Protein AF-A0A9E4VI69-F1 (afdb_monomer)

Foldseek 3Di:
DDPQPKDKWKWAFFALVLVQVVLVPDPFWPDKFWWWFQFDDDQDDPVRVVVLPGLIATIIMIIGRCVTDPLLNVLVVSPVRFPQQDAQDTDPRHHSNRHTETADADPVSLVSNVVSQVVCVVVPVDVHRGPYYYHHTPDTHGD

Sequence (143 aa):
MDAHGTGSATLAGGCFWCLEAVFEQVKGIEKVVSGYSGGDVIQPTYRQVCSETTGHAEAVQITFDSEIISYDQILDIFFAIHDPTTLNRQGYDVGASYRSAIFFHSPEQKLAAENAIAALDEAKTWSSAIVTEVTSLSGFYPA

Radius of gyration: 14.54 Å; Cα contacts (8 Å, |Δi|>4): 297; chains: 1; bounding box: 45×30×39 Å

Nearest PDB structures (foldseek):
  2j89-assembly1_A  TM=9.502E-01  e=3.404E-17  Populus trichocarpa
  1ff3-assembly3_C  TM=9.468E-01  e=1.814E-16  Escherichia coli
  7ot4-assembly1_A  TM=9.363E-01  e=1.814E-16  Escherichia coli
  1ff3-assembly2_B  TM=9.431E-01  e=1.690E-15  Escherichia coli
  4d7l-assembly2_B  TM=8.873E-01  e=7.809E-13  Corynebacterium diphtheriae NCTC 13129

Structure (mmCIF, N/CA/C/O backbone):
data_AF-A0A9E4VI69-F1
#
_entry.id   AF-A0A9E4VI69-F1
#
loop_
_atom_site.group_PDB
_atom_site.id
_atom_site.type_symbol
_atom_site.label_atom_id
_atom_site.label_alt_id
_atom_site.label_comp_id
_atom_site.label_asym_id
_atom_site.label_entity_id
_atom_site.label_seq_id
_atom_site.pdbx_PDB_ins_code
_atom_site.Cartn_x
_atom_site.Cartn_y
_atom_site.Cartn_z
_atom_site.occupancy
_atom_site.B_iso_or_equiv
_atom_site.auth_seq_id
_atom_site.auth_comp_id
_atom_site.auth_asym_id
_atom_site.auth_atom_id
_atom_site.pdbx_PDB_model_num
ATOM 1 N N . MET A 1 1 ? -30.808 10.566 -4.657 1.00 43.28 1 MET A N 1
ATOM 2 C CA . MET A 1 1 ? -29.576 9.975 -5.210 1.00 43.28 1 MET A CA 1
ATOM 3 C C . MET A 1 1 ? -28.571 10.195 -4.119 1.00 43.28 1 MET A C 1
ATOM 5 O O . MET A 1 1 ? -28.033 11.290 -4.019 1.00 43.28 1 MET A O 1
ATOM 9 N N . ASP A 1 2 ? -28.519 9.247 -3.197 1.00 43.66 2 ASP A N 1
ATOM 10 C CA . ASP A 1 2 ? -27.679 9.360 -2.017 1.00 43.66 2 ASP A CA 1
ATOM 11 C C . ASP A 1 2 ? -26.237 9.280 -2.512 1.00 43.66 2 ASP A C 1
ATOM 13 O O . ASP A 1 2 ? -25.861 8.356 -3.235 1.00 43.66 2 ASP A O 1
ATOM 17 N N . ALA A 1 3 ? -25.482 10.349 -2.280 1.00 49.22 3 ALA A N 1
ATOM 18 C CA . ALA A 1 3 ? -24.073 10.388 -2.611 1.00 49.22 3 ALA A CA 1
ATOM 19 C C . ALA A 1 3 ? -23.367 9.516 -1.574 1.00 49.22 3 ALA A C 1
ATOM 21 O O . ALA A 1 3 ? -23.014 10.013 -0.509 1.00 49.22 3 ALA A O 1
ATOM 22 N N . HIS A 1 4 ? -23.227 8.222 -1.863 1.00 60.56 4 HIS A N 1
ATOM 23 C CA . HIS A 1 4 ? -22.339 7.353 -1.099 1.00 60.56 4 HIS A CA 1
ATOM 24 C C . HIS A 1 4 ? -20.967 8.029 -1.023 1.00 60.56 4 HIS A C 1
ATOM 26 O O . HIS A 1 4 ? -20.456 8.532 -2.030 1.00 60.56 4 HIS A O 1
ATOM 32 N N . GLY A 1 5 ? -20.403 8.123 0.181 1.00 75.56 5 GLY A N 1
ATOM 33 C CA . GLY A 1 5 ? -19.098 8.734 0.386 1.00 75.56 5 GLY A CA 1
ATOM 34 C C . GLY A 1 5 ? -18.011 7.825 -0.173 1.00 75.56 5 GLY A C 1
ATOM 35 O O . GLY A 1 5 ? -17.436 7.035 0.566 1.00 75.56 5 GLY A O 1
ATOM 36 N N . THR A 1 6 ? -17.729 7.905 -1.469 1.00 87.62 6 THR A N 1
ATOM 37 C CA . THR A 1 6 ? -16.682 7.095 -2.096 1.00 87.62 6 THR A CA 1
ATOM 38 C C . THR A 1 6 ? -15.295 7.617 -1.709 1.00 87.62 6 THR A C 1
ATOM 40 O O . THR A 1 6 ? -14.946 8.765 -1.994 1.00 87.62 6 THR A O 1
ATOM 43 N N . GLY A 1 7 ? -14.495 6.769 -1.064 1.00 95.12 7 GLY A N 1
ATOM 44 C CA . GLY A 1 7 ? -13.093 7.008 -0.728 1.00 95.12 7 GLY A CA 1
ATOM 45 C C . GLY A 1 7 ? -12.132 6.250 -1.647 1.00 95.12 7 GLY A C 1
ATOM 46 O O . GLY A 1 7 ? -12.513 5.297 -2.327 1.00 95.12 7 GLY A O 1
ATOM 47 N N . SER A 1 8 ? -10.863 6.672 -1.657 1.00 97.44 8 SER A N 1
ATOM 48 C CA . SER A 1 8 ? -9.782 5.994 -2.382 1.00 97.44 8 SER A CA 1
ATOM 49 C C . SER A 1 8 ? -8.565 5.792 -1.484 1.00 97.44 8 SER A C 1
ATOM 51 O O . SER A 1 8 ? -8.182 6.711 -0.766 1.00 97.44 8 SER A O 1
ATOM 53 N N . ALA A 1 9 ? -7.927 4.626 -1.549 1.00 98.25 9 ALA A N 1
ATOM 54 C CA . ALA A 1 9 ? -6.666 4.316 -0.871 1.00 98.25 9 ALA A CA 1
ATOM 55 C C . ALA A 1 9 ? -5.671 3.714 -1.872 1.00 98.25 9 ALA A C 1
ATOM 57 O O . ALA A 1 9 ? -6.079 2.955 -2.746 1.00 98.25 9 ALA A O 1
ATOM 58 N N . THR A 1 10 ? -4.379 4.037 -1.761 1.00 98.62 10 THR A N 1
ATOM 59 C CA . THR A 1 10 ? -3.333 3.418 -2.593 1.00 98.62 10 THR A CA 1
ATOM 60 C C . THR A 1 10 ? -2.250 2.828 -1.696 1.00 98.62 10 THR A C 1
ATOM 62 O O . THR A 1 10 ? -1.580 3.565 -0.970 1.00 98.62 10 THR A O 1
ATOM 65 N N . LEU A 1 11 ? -2.083 1.507 -1.745 1.00 98.56 11 LEU A N 1
ATOM 66 C CA . LEU A 1 11 ? -1.265 0.739 -0.801 1.00 98.56 11 LEU A CA 1
ATOM 67 C C . LEU A 1 11 ? -0.329 -0.218 -1.544 1.00 98.56 11 LEU A C 1
ATOM 69 O O . LEU A 1 11 ? -0.741 -0.839 -2.520 1.00 98.56 11 LEU A O 1
ATOM 73 N N . ALA A 1 12 ? 0.902 -0.364 -1.064 1.00 98.06 12 ALA A N 1
ATOM 74 C CA . ALA A 1 12 ? 1.903 -1.315 -1.540 1.00 98.06 12 ALA A CA 1
ATOM 75 C C . ALA A 1 12 ? 2.420 -2.143 -0.363 1.00 98.06 12 ALA A C 1
ATOM 77 O O . ALA A 1 12 ? 2.666 -1.604 0.710 1.00 98.06 12 ALA A O 1
ATOM 78 N N . GLY A 1 13 ? 2.578 -3.450 -0.543 1.00 95.69 13 GLY A N 1
ATOM 79 C CA . GLY A 1 13 ? 2.904 -4.362 0.561 1.00 95.69 13 GLY A CA 1
ATOM 80 C C . GLY A 1 13 ? 3.533 -5.677 0.115 1.00 95.69 13 GLY A C 1
ATOM 81 O O . GLY A 1 13 ? 3.490 -6.648 0.866 1.00 95.69 13 GLY A O 1
ATOM 82 N N . GLY A 1 14 ? 4.079 -5.727 -1.100 1.00 92.88 14 GLY A N 1
ATOM 83 C CA . GLY A 1 14 ? 4.529 -6.950 -1.764 1.00 92.88 14 GLY A CA 1
ATOM 84 C C . GLY A 1 14 ? 3.821 -7.156 -3.098 1.00 92.88 14 GLY A C 1
ATOM 85 O O . GLY A 1 14 ? 3.375 -6.187 -3.706 1.00 92.88 14 GLY A O 1
ATOM 86 N N . CYS A 1 15 ? 3.703 -8.414 -3.536 1.00 92.44 15 CYS A N 1
ATOM 87 C CA . CYS A 1 15 ? 2.982 -8.755 -4.760 1.00 92.44 15 CYS A CA 1
ATOM 88 C C . CYS A 1 15 ? 1.536 -8.231 -4.720 1.00 92.44 15 CYS A C 1
ATOM 90 O O . CYS A 1 15 ? 0.750 -8.603 -3.840 1.00 92.44 15 CYS A O 1
ATOM 92 N N . PHE A 1 16 ? 1.167 -7.398 -5.693 1.00 89.44 16 PHE A N 1
ATOM 93 C CA . PHE A 1 16 ? -0.149 -6.748 -5.723 1.00 89.44 16 PHE A CA 1
ATOM 94 C C . PHE A 1 16 ? -1.344 -7.716 -5.808 1.00 89.44 16 PHE A C 1
ATOM 96 O O . PHE A 1 16 ? -2.402 -7.408 -5.269 1.00 89.44 16 PHE A O 1
ATOM 103 N N . TRP A 1 17 ? -1.173 -8.924 -6.362 1.00 90.50 17 TRP A N 1
ATOM 104 C CA . TRP A 1 17 ? -2.229 -9.927 -6.506 1.00 90.50 17 TRP A CA 1
ATOM 105 C C . TRP A 1 17 ? -2.636 -10.490 -5.149 1.00 90.50 17 TRP A C 1
ATOM 107 O O . TRP A 1 17 ? -3.801 -10.818 -4.937 1.00 90.50 17 TRP A O 1
ATOM 117 N N . CYS A 1 18 ? -1.687 -10.576 -4.211 1.00 90.94 18 CYS A N 1
ATOM 118 C CA . CYS A 1 18 ? -1.968 -10.999 -2.844 1.00 90.94 18 CYS A CA 1
ATOM 119 C C . CYS A 1 18 ? -2.821 -9.957 -2.112 1.00 90.94 18 CYS A C 1
ATOM 121 O O . CYS A 1 18 ? -3.755 -10.324 -1.404 1.00 90.94 18 CYS A O 1
ATOM 123 N N . LEU A 1 19 ? -2.528 -8.667 -2.303 1.00 92.25 19 LEU A N 1
ATOM 124 C CA . LEU A 1 19 ? -3.317 -7.583 -1.714 1.00 92.25 19 LEU A CA 1
ATOM 125 C C . LEU A 1 19 ? -4.702 -7.491 -2.358 1.00 92.25 19 LEU A C 1
ATOM 127 O O . LEU A 1 19 ? -5.704 -7.424 -1.648 1.00 92.25 19 LEU A O 1
ATOM 131 N N . GLU A 1 20 ? -4.760 -7.523 -3.690 1.00 93.38 20 GLU A N 1
ATOM 132 C CA . GLU A 1 20 ? -5.998 -7.462 -4.467 1.00 93.38 20 GLU A CA 1
ATOM 133 C C . GLU A 1 20 ? -6.968 -8.566 -4.049 1.00 93.38 20 GLU A C 1
ATOM 135 O O . GLU A 1 20 ? -8.087 -8.266 -3.637 1.00 93.38 20 GLU A O 1
ATOM 140 N N . ALA A 1 21 ? -6.506 -9.820 -4.016 1.00 94.19 21 ALA A N 1
ATOM 141 C CA . ALA A 1 21 ? -7.338 -10.965 -3.656 1.00 94.19 21 ALA A CA 1
ATOM 142 C C . ALA A 1 21 ? -7.939 -10.873 -2.242 1.00 94.19 21 ALA A C 1
ATOM 144 O O . ALA A 1 21 ? -9.032 -11.393 -2.006 1.00 94.19 21 ALA A O 1
ATOM 145 N N . VAL A 1 22 ? -7.246 -10.234 -1.292 1.00 95.56 22 VAL A N 1
ATOM 146 C CA . VAL A 1 22 ? -7.800 -9.989 0.046 1.00 95.56 22 VAL A CA 1
ATOM 147 C C . VAL A 1 22 ? -8.837 -8.873 -0.008 1.00 95.56 22 VAL A C 1
ATOM 149 O O . VAL A 1 22 ? -9.958 -9.059 0.465 1.00 95.56 22 VAL A O 1
ATOM 152 N N . PHE A 1 23 ? -8.475 -7.712 -0.558 1.00 97.44 23 PHE A N 1
ATOM 153 C CA . PHE A 1 23 ? -9.332 -6.530 -0.520 1.00 97.44 23 PHE A CA 1
ATOM 154 C C . PHE A 1 23 ? -10.617 -6.701 -1.343 1.00 97.44 23 PHE A C 1
ATOM 156 O O . PHE A 1 23 ? -11.662 -6.204 -0.930 1.00 97.44 23 PHE A O 1
ATOM 163 N N . GLU A 1 24 ? -10.602 -7.481 -2.426 1.00 96.06 24 GLU A N 1
ATOM 164 C CA . GLU A 1 24 ? -11.814 -7.834 -3.183 1.00 96.06 24 GLU A CA 1
ATOM 165 C C . GLU A 1 24 ? -12.879 -8.560 -2.339 1.00 96.06 24 GLU A C 1
ATOM 167 O O . GLU A 1 24 ? -14.064 -8.530 -2.672 1.00 96.06 24 GLU A O 1
ATOM 172 N N . GLN A 1 25 ? -12.487 -9.209 -1.238 1.00 95.94 25 GLN A N 1
ATOM 173 C CA . GLN A 1 25 ? -13.407 -9.935 -0.355 1.00 95.94 25 GLN A CA 1
ATOM 174 C C . GLN A 1 25 ? -13.938 -9.084 0.805 1.00 95.94 25 GLN A C 1
ATOM 176 O O . GLN A 1 25 ? -14.787 -9.542 1.577 1.00 95.94 25 GLN A O 1
ATOM 181 N N . VAL A 1 26 ? -13.454 -7.851 0.959 1.00 97.62 26 VAL A N 1
ATOM 182 C CA . VAL A 1 26 ? -13.801 -6.986 2.087 1.00 97.62 26 VAL A CA 1
ATOM 183 C C . VAL A 1 26 ? -15.105 -6.248 1.803 1.00 97.62 26 VAL A C 1
ATOM 185 O O . VAL A 1 26 ? -15.246 -5.511 0.829 1.00 97.62 26 VAL A O 1
ATOM 188 N N . LYS A 1 27 ? -16.080 -6.399 2.702 1.00 97.38 27 LYS A N 1
ATOM 189 C CA . LYS A 1 27 ? -17.347 -5.667 2.612 1.00 97.38 27 LYS A CA 1
ATOM 190 C C . LYS A 1 27 ? -17.097 -4.155 2.692 1.00 97.38 27 LYS A C 1
ATOM 192 O O . LYS A 1 27 ? -16.485 -3.686 3.644 1.00 97.38 27 LYS A O 1
ATOM 197 N N . GLY A 1 28 ? -17.645 -3.412 1.733 1.00 96.62 28 GLY A N 1
ATOM 198 C CA . GLY A 1 28 ? -17.468 -1.960 1.619 1.00 96.62 28 GLY A CA 1
ATOM 199 C C . GLY A 1 28 ? -16.389 -1.559 0.618 1.00 96.62 28 GLY A C 1
ATOM 200 O O . GLY A 1 28 ? -16.349 -0.401 0.223 1.00 96.62 28 GLY A O 1
ATOM 201 N N . ILE A 1 29 ? -15.562 -2.498 0.149 1.00 97.69 29 ILE A N 1
ATOM 202 C CA . ILE A 1 29 ? -14.705 -2.266 -1.013 1.00 97.69 29 ILE A CA 1
ATOM 203 C C . ILE A 1 29 ? -15.531 -2.458 -2.285 1.00 97.69 29 ILE A C 1
ATOM 205 O O . ILE A 1 29 ? -16.186 -3.480 -2.475 1.00 97.69 29 ILE A O 1
ATOM 209 N N . GLU A 1 30 ? -15.515 -1.442 -3.144 1.00 97.19 30 GLU A N 1
ATOM 210 C CA . GLU A 1 30 ? -16.265 -1.409 -4.402 1.00 97.19 30 GLU A CA 1
ATOM 211 C C . GLU A 1 30 ? -15.401 -1.833 -5.589 1.00 97.19 30 GLU A C 1
ATOM 213 O O . GLU A 1 30 ? -15.895 -2.418 -6.555 1.00 97.19 30 GLU A O 1
ATOM 218 N N . LYS A 1 31 ? -14.105 -1.507 -5.539 1.00 97.44 31 LYS A N 1
ATOM 219 C CA . LYS A 1 31 ? -13.154 -1.792 -6.611 1.00 97.44 31 LYS A CA 1
ATOM 220 C C . LYS A 1 31 ? -11.738 -1.889 -6.065 1.00 97.44 31 LYS A C 1
ATOM 222 O O . LYS A 1 31 ? -11.333 -1.061 -5.255 1.00 97.44 31 LYS A O 1
ATOM 227 N N . VAL A 1 32 ? -10.970 -2.835 -6.588 1.00 97.94 32 VAL A N 1
ATOM 228 C CA . VAL A 1 32 ? -9.519 -2.901 -6.411 1.00 97.94 32 VAL A CA 1
ATOM 229 C C . VAL A 1 32 ? -8.880 -2.938 -7.794 1.00 97.94 32 VAL A C 1
ATOM 231 O O . VAL A 1 32 ? -9.437 -3.521 -8.722 1.00 97.94 32 VAL A O 1
ATOM 234 N N . VAL A 1 33 ? -7.777 -2.216 -7.972 1.00 98.06 33 VAL A N 1
ATOM 235 C CA . VAL A 1 33 ? -7.009 -2.200 -9.220 1.00 98.06 33 VAL A CA 1
ATOM 236 C C . VAL A 1 33 ? -5.544 -2.392 -8.882 1.00 98.06 33 VAL A C 1
ATOM 238 O O . VAL A 1 33 ? -4.969 -1.554 -8.190 1.00 98.06 33 VAL A O 1
ATOM 241 N N . SER A 1 34 ? -4.939 -3.454 -9.404 1.00 97.94 34 SER A N 1
ATOM 242 C CA . SER A 1 34 ? -3.489 -3.661 -9.382 1.00 97.94 34 SER A CA 1
ATOM 243 C C . SER A 1 34 ? -2.754 -2.700 -10.330 1.00 97.94 34 SER A C 1
ATOM 245 O O . SER A 1 34 ? -3.193 -2.434 -11.453 1.00 97.94 34 SER A O 1
ATOM 247 N N . GLY A 1 35 ? -1.631 -2.145 -9.877 1.00 97.12 35 GLY A N 1
ATOM 248 C CA . GLY A 1 35 ? -0.857 -1.160 -10.627 1.00 97.12 35 GLY A CA 1
ATOM 249 C C . GLY A 1 35 ? 0.467 -0.775 -9.974 1.00 97.12 35 GLY A C 1
ATOM 250 O O . GLY A 1 35 ? 0.997 -1.480 -9.118 1.00 97.12 35 GLY A O 1
ATOM 251 N N . TYR A 1 36 ? 1.004 0.368 -10.393 1.00 97.38 36 TYR A N 1
ATOM 252 C CA . TYR A 1 36 ? 2.316 0.868 -9.994 1.00 97.38 36 TYR A CA 1
ATOM 253 C C . TYR A 1 36 ? 2.226 2.308 -9.489 1.00 97.38 36 TYR A C 1
ATOM 255 O O . TYR A 1 36 ? 1.520 3.136 -10.076 1.00 97.38 36 TYR A O 1
ATOM 263 N N . SER A 1 37 ? 2.948 2.615 -8.411 1.00 97.44 37 SER A N 1
ATOM 264 C CA . SER A 1 37 ? 2.977 3.949 -7.798 1.00 97.44 37 SER A CA 1
ATOM 265 C C . SER A 1 37 ? 4.312 4.227 -7.101 1.00 97.44 37 SER A C 1
ATOM 267 O O . SER A 1 37 ? 5.054 3.311 -6.752 1.00 97.44 37 SER A O 1
ATOM 269 N N . GLY A 1 38 ? 4.614 5.506 -6.868 1.00 95.44 38 GLY A N 1
ATOM 270 C CA . GLY A 1 38 ? 5.758 5.935 -6.055 1.00 95.44 38 GLY A CA 1
ATOM 271 C C . GLY A 1 38 ? 7.105 6.003 -6.774 1.00 95.44 38 GLY A C 1
ATOM 272 O O . GLY A 1 38 ? 8.106 6.276 -6.122 1.00 95.44 38 GLY A O 1
ATOM 273 N N . GLY A 1 39 ? 7.140 5.754 -8.084 1.00 94.19 39 GLY A N 1
ATOM 274 C CA . GLY A 1 39 ? 8.322 5.910 -8.932 1.00 94.19 39 GLY A CA 1
ATOM 275 C C . GLY A 1 39 ? 8.266 7.118 -9.867 1.00 94.19 39 GLY A C 1
ATOM 276 O O . GLY A 1 39 ? 7.274 7.845 -9.928 1.00 94.19 39 GLY A O 1
ATOM 277 N N . ASP A 1 40 ? 9.333 7.283 -10.648 1.00 92.69 40 ASP A N 1
ATOM 278 C CA . ASP A 1 40 ? 9.574 8.466 -11.489 1.00 92.69 40 ASP A CA 1
ATOM 279 C C . ASP A 1 40 ? 9.192 8.263 -12.965 1.00 92.69 40 ASP A C 1
ATOM 281 O O . ASP A 1 40 ? 9.106 9.215 -13.744 1.00 92.69 40 ASP A O 1
ATOM 285 N N . VAL A 1 41 ? 8.973 7.014 -13.387 1.00 91.19 41 VAL A N 1
ATOM 286 C CA . VAL A 1 41 ? 8.652 6.695 -14.785 1.00 91.19 41 VAL A CA 1
ATOM 287 C C . VAL A 1 41 ? 7.154 6.836 -15.030 1.00 91.19 41 VAL A C 1
ATOM 289 O O . VAL A 1 41 ? 6.348 6.153 -14.405 1.00 91.19 41 VAL A O 1
ATOM 292 N N . ILE A 1 42 ? 6.771 7.693 -15.974 1.00 92.31 42 ILE A N 1
ATOM 293 C CA . ILE A 1 42 ? 5.374 7.862 -16.390 1.00 92.31 42 ILE A CA 1
ATOM 294 C C . ILE A 1 42 ? 4.935 6.646 -17.214 1.00 92.31 42 ILE A C 1
ATOM 296 O O . ILE A 1 42 ? 5.630 6.273 -18.156 1.00 92.31 42 ILE A O 1
ATOM 300 N N . GLN A 1 43 ? 3.772 6.070 -16.887 1.00 90.94 43 GLN A N 1
ATOM 301 C CA . GLN A 1 43 ? 3.186 4.900 -17.565 1.00 90.94 43 GLN A CA 1
ATOM 302 C C . GLN A 1 43 ? 4.193 3.741 -17.718 1.00 90.94 43 GLN A C 1
ATOM 304 O O . GLN A 1 43 ? 4.516 3.339 -18.839 1.00 90.94 43 GLN A O 1
ATOM 309 N N . PRO A 1 44 ? 4.741 3.223 -16.602 1.00 93.12 44 PRO A N 1
ATOM 310 C CA . PRO A 1 44 ? 5.711 2.143 -16.651 1.00 93.12 44 PRO A CA 1
ATOM 311 C C . PRO A 1 44 ? 5.053 0.861 -17.174 1.00 93.12 44 PRO A C 1
ATOM 313 O O . PRO A 1 44 ? 3.911 0.539 -16.857 1.00 93.12 44 PRO A O 1
ATOM 316 N N . THR A 1 45 ? 5.800 0.092 -17.955 1.00 91.62 45 THR A N 1
ATOM 317 C CA . THR A 1 45 ? 5.434 -1.290 -18.290 1.00 91.62 45 THR A CA 1
ATOM 318 C C . THR A 1 45 ? 5.890 -2.236 -17.181 1.00 91.62 45 THR A C 1
ATOM 320 O O . THR A 1 45 ? 6.900 -1.970 -16.527 1.00 91.62 45 THR A O 1
ATOM 323 N N . TYR A 1 46 ? 5.242 -3.398 -17.046 1.00 89.56 46 TYR A N 1
ATOM 324 C CA . TYR A 1 46 ? 5.667 -4.452 -16.111 1.00 89.56 46 TYR A CA 1
ATOM 325 C C . TYR A 1 46 ? 7.173 -4.752 -16.210 1.00 89.56 46 TYR A C 1
ATOM 327 O O . TYR A 1 46 ? 7.890 -4.758 -15.217 1.00 89.56 46 TYR A O 1
ATOM 335 N N . ARG A 1 47 ? 7.702 -4.874 -17.438 1.00 89.62 47 ARG A N 1
ATOM 336 C CA . ARG A 1 47 ? 9.133 -5.125 -17.678 1.00 89.62 47 ARG A CA 1
ATOM 337 C C . ARG A 1 47 ? 10.044 -4.027 -17.116 1.00 89.62 47 ARG A C 1
ATOM 339 O O . ARG A 1 47 ? 11.149 -4.341 -16.687 1.00 89.62 47 ARG A O 1
ATOM 346 N N . GLN A 1 48 ? 9.621 -2.763 -17.159 1.00 89.56 48 GLN A N 1
ATOM 347 C CA . GLN A 1 48 ? 10.385 -1.657 -16.575 1.00 89.56 48 GLN A CA 1
ATOM 348 C C . GLN A 1 48 ? 10.312 -1.678 -15.046 1.00 89.56 48 GLN A C 1
ATOM 350 O O . GLN A 1 48 ? 11.289 -1.345 -14.388 1.00 89.56 48 GLN A O 1
ATOM 355 N N . VAL A 1 49 ? 9.185 -2.080 -14.462 1.00 90.12 49 VAL A N 1
ATOM 356 C CA . VAL A 1 49 ? 9.077 -2.210 -13.002 1.00 90.12 49 VAL A CA 1
ATOM 357 C C . VAL A 1 49 ? 9.966 -3.348 -12.503 1.00 90.12 49 VAL A C 1
ATOM 359 O O . VAL A 1 49 ? 10.787 -3.118 -11.620 1.00 90.12 49 VAL A O 1
ATOM 362 N N . CYS A 1 50 ? 9.937 -4.510 -13.163 1.00 88.44 50 CYS A N 1
ATOM 363 C CA . CYS A 1 50 ? 10.797 -5.649 -12.828 1.00 88.44 50 CYS A CA 1
ATOM 364 C C . CYS A 1 50 ? 12.303 -5.374 -12.964 1.00 88.44 50 CYS A C 1
ATOM 366 O O . CYS A 1 50 ? 13.103 -6.174 -12.484 1.00 88.44 50 CYS A O 1
ATOM 368 N N . SER A 1 51 ? 12.723 -4.298 -13.643 1.00 91.31 51 SER A N 1
ATOM 369 C CA . SER A 1 51 ? 14.140 -3.921 -13.675 1.00 91.31 51 SER A CA 1
ATOM 370 C C . SER A 1 51 ? 14.596 -3.176 -12.419 1.00 91.31 51 SER A C 1
ATOM 372 O O . SER A 1 51 ? 15.784 -2.888 -12.319 1.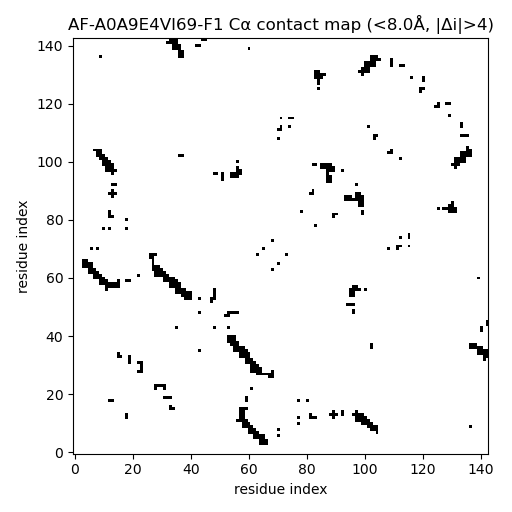00 91.31 51 SER A O 1
ATOM 374 N N . GLU A 1 52 ? 13.694 -2.856 -11.481 1.00 91.81 52 GLU A N 1
ATOM 375 C CA . GLU A 1 52 ? 13.974 -2.146 -10.217 1.00 91.81 52 GLU A CA 1
ATOM 376 C C . GLU A 1 52 ? 14.557 -0.731 -10.398 1.00 91.81 52 GLU A C 1
ATOM 378 O O . GLU A 1 52 ? 15.050 -0.112 -9.459 1.00 91.81 52 GLU A O 1
ATOM 383 N N . THR A 1 53 ? 14.499 -0.178 -11.612 1.00 92.12 53 THR A N 1
ATOM 384 C CA . THR A 1 53 ? 15.086 1.135 -11.940 1.00 92.12 53 THR A CA 1
ATOM 385 C C . THR A 1 53 ? 14.061 2.259 -12.032 1.00 92.12 53 THR A C 1
ATOM 387 O O . THR A 1 53 ? 14.434 3.402 -12.269 1.00 92.12 53 THR A O 1
ATOM 390 N N . THR A 1 54 ? 12.768 1.953 -11.921 1.00 92.69 54 THR A N 1
ATOM 391 C CA . THR A 1 54 ? 11.697 2.953 -12.077 1.00 92.69 54 THR A CA 1
ATOM 392 C C . THR A 1 54 ? 11.338 3.666 -10.776 1.00 92.69 54 THR A C 1
ATOM 394 O O . THR A 1 54 ? 10.679 4.701 -10.827 1.00 92.69 54 THR A O 1
ATOM 397 N N . GLY A 1 55 ? 11.721 3.094 -9.629 1.00 93.62 55 GLY A N 1
ATOM 398 C CA . GLY A 1 55 ? 11.296 3.532 -8.295 1.00 93.62 55 GLY A CA 1
ATOM 399 C C . GLY A 1 55 ? 9.863 3.125 -7.918 1.00 93.62 55 GLY A C 1
ATOM 400 O O . GLY A 1 55 ? 9.447 3.325 -6.775 1.00 93.62 55 GLY A O 1
ATOM 401 N N . HIS A 1 56 ? 9.096 2.536 -8.840 1.00 96.75 56 HIS A N 1
ATOM 402 C CA . HIS A 1 56 ? 7.718 2.131 -8.558 1.00 96.75 56 HIS A CA 1
ATOM 403 C C . HIS A 1 56 ? 7.661 0.960 -7.589 1.00 96.75 56 HIS A C 1
ATOM 405 O O . HIS A 1 56 ? 8.493 0.062 -7.659 1.00 96.75 56 HIS A O 1
ATOM 411 N N . ALA A 1 57 ? 6.666 0.989 -6.707 1.00 97.12 57 ALA A N 1
ATOM 412 C CA . ALA A 1 57 ? 6.165 -0.175 -5.992 1.00 97.12 57 ALA A CA 1
ATOM 413 C C . ALA A 1 57 ? 5.004 -0.806 -6.770 1.00 97.12 57 ALA A C 1
ATOM 415 O O . ALA A 1 57 ? 4.219 -0.084 -7.394 1.00 97.12 57 ALA A O 1
ATOM 416 N N . GLU A 1 58 ? 4.863 -2.126 -6.678 1.00 97.25 58 GLU A N 1
ATOM 417 C CA . GLU A 1 58 ? 3.590 -2.797 -6.919 1.00 97.25 58 GLU A CA 1
ATOM 418 C C . GLU A 1 58 ? 2.590 -2.350 -5.852 1.00 97.25 58 GLU A C 1
ATOM 420 O O . GLU A 1 58 ? 2.840 -2.444 -4.650 1.00 97.25 58 GLU A O 1
ATOM 425 N N . ALA A 1 59 ? 1.463 -1.812 -6.305 1.00 97.81 59 ALA A N 1
ATOM 426 C CA . ALA A 1 59 ? 0.453 -1.218 -5.451 1.00 97.81 59 ALA A CA 1
ATOM 427 C C . ALA A 1 59 ? -0.951 -1.613 -5.911 1.00 97.81 59 ALA A C 1
ATOM 429 O O . ALA A 1 59 ? -1.181 -1.935 -7.077 1.00 97.81 59 ALA A O 1
ATOM 430 N N . VAL A 1 60 ? -1.908 -1.507 -4.999 1.00 98.38 60 VAL A N 1
ATOM 431 C CA . VAL A 1 60 ? -3.336 -1.568 -5.297 1.00 98.38 60 VAL A CA 1
ATOM 432 C C . VAL A 1 60 ? -3.972 -0.207 -5.047 1.00 98.38 60 VAL A C 1
ATOM 434 O O . VAL A 1 60 ? -3.677 0.448 -4.046 1.00 98.38 60 VAL A O 1
ATOM 437 N N . GLN A 1 61 ? -4.853 0.222 -5.950 1.00 98.50 61 GLN A N 1
ATOM 438 C CA . GLN A 1 61 ? -5.766 1.335 -5.715 1.00 98.50 61 GLN A CA 1
ATOM 439 C C . GLN A 1 61 ? -7.148 0.781 -5.373 1.00 98.50 61 GLN A C 1
ATOM 441 O O . GLN A 1 61 ? -7.755 0.058 -6.162 1.00 98.50 61 GLN A O 1
ATOM 446 N N . ILE A 1 62 ? -7.627 1.125 -4.185 1.00 98.44 62 ILE A N 1
ATOM 447 C CA . ILE A 1 62 ? -8.863 0.634 -3.587 1.00 98.44 62 ILE A CA 1
ATOM 448 C C . ILE A 1 62 ? -9.882 1.766 -3.603 1.00 98.44 62 ILE A C 1
ATOM 450 O O . ILE A 1 62 ? -9.621 2.833 -3.053 1.00 98.44 62 ILE A O 1
ATOM 454 N N . THR A 1 63 ? -11.047 1.523 -4.189 1.00 98.25 63 THR A N 1
ATOM 455 C CA . THR A 1 63 ? -12.239 2.366 -4.060 1.00 98.25 63 THR A CA 1
ATOM 456 C C . THR A 1 63 ? -13.177 1.732 -3.039 1.00 98.25 63 THR A C 1
ATOM 458 O O . THR A 1 63 ? -13.468 0.538 -3.137 1.00 98.25 63 THR A O 1
ATOM 461 N N . PHE A 1 64 ? -13.634 2.506 -2.057 1.00 97.62 64 PHE A N 1
ATOM 462 C CA . PHE A 1 64 ? -14.449 1.999 -0.953 1.00 97.62 64 PHE A CA 1
ATOM 463 C C . PHE A 1 64 ? -15.594 2.945 -0.586 1.00 97.62 64 PHE A C 1
ATOM 465 O O . PHE A 1 64 ? -15.480 4.160 -0.743 1.00 97.62 64 PHE A O 1
ATOM 472 N N . ASP A 1 65 ? -16.679 2.388 -0.057 1.00 96.94 65 ASP A N 1
ATOM 473 C CA . ASP A 1 65 ? -17.789 3.137 0.528 1.00 96.94 65 ASP A CA 1
ATOM 474 C C . ASP A 1 65 ? -17.469 3.475 1.992 1.00 96.94 65 ASP A C 1
ATOM 476 O O . ASP A 1 65 ? -17.453 2.596 2.862 1.00 96.94 65 ASP A O 1
ATOM 480 N N . SER A 1 66 ? -17.218 4.758 2.267 1.00 95.31 66 SER A N 1
ATOM 481 C CA . SER A 1 66 ? -16.878 5.250 3.609 1.00 95.31 66 SER A CA 1
ATOM 482 C C . SER A 1 66 ? -18.016 5.138 4.627 1.00 95.31 66 SER A C 1
ATOM 484 O O . SER A 1 66 ? -17.765 5.275 5.825 1.00 95.31 66 SER A O 1
ATOM 486 N N . GLU A 1 67 ? -19.248 4.850 4.193 1.00 95.81 67 GLU A N 1
ATOM 487 C CA . GLU A 1 67 ? -20.358 4.539 5.100 1.00 95.81 67 GLU A CA 1
ATOM 488 C C . GLU A 1 67 ? -20.315 3.087 5.607 1.00 95.81 67 GLU A C 1
ATOM 490 O O . GLU A 1 67 ? -20.926 2.767 6.630 1.00 95.81 67 GLU A O 1
ATOM 495 N N . ILE A 1 68 ? -19.593 2.201 4.909 1.00 97.06 68 ILE A N 1
ATOM 496 C CA . ILE A 1 68 ? -19.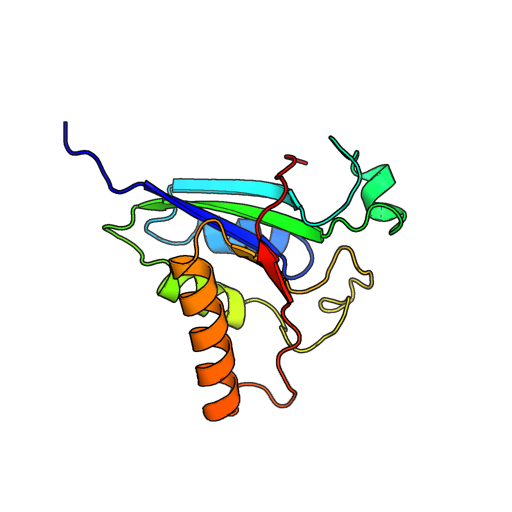509 0.767 5.219 1.00 97.06 68 ILE A CA 1
ATOM 497 C C . ILE A 1 68 ? -18.159 0.403 5.842 1.00 97.06 68 ILE A C 1
ATOM 499 O O . ILE A 1 68 ? -18.127 -0.409 6.770 1.00 97.06 68 ILE A O 1
ATOM 503 N N . ILE A 1 69 ? -17.062 0.975 5.336 1.00 97.62 69 ILE A N 1
ATOM 504 C CA . ILE A 1 69 ? -15.701 0.724 5.820 1.00 97.62 69 ILE A CA 1
ATOM 505 C C . ILE A 1 69 ? -14.903 2.026 5.921 1.00 97.62 69 ILE A C 1
ATOM 507 O O . ILE A 1 69 ? -14.895 2.844 5.004 1.00 97.62 69 ILE A O 1
ATOM 511 N N . SER A 1 70 ? -14.210 2.225 7.041 1.00 97.44 70 SER A N 1
ATOM 512 C CA . SER A 1 70 ? -13.341 3.387 7.227 1.00 97.44 70 SER A CA 1
ATOM 513 C C . SER A 1 70 ? -11.945 3.164 6.640 1.00 97.44 70 SER A C 1
ATOM 515 O O . SER A 1 70 ? -11.477 2.036 6.481 1.00 97.44 70 SER A O 1
ATOM 517 N N . TYR A 1 71 ? -11.236 4.261 6.373 1.00 98.06 71 TYR A N 1
ATOM 518 C CA . TYR A 1 71 ? -9.830 4.197 5.974 1.00 98.06 71 TYR A CA 1
ATOM 519 C C . TYR A 1 71 ? -8.953 3.526 7.046 1.00 98.06 71 TYR A C 1
ATOM 521 O O . TYR A 1 71 ? -8.083 2.734 6.702 1.00 98.06 71 TYR A O 1
ATOM 529 N N . ASP A 1 72 ? -9.227 3.761 8.333 1.00 98.00 72 ASP A N 1
ATOM 530 C CA . ASP A 1 72 ? -8.499 3.112 9.433 1.00 98.00 72 ASP A CA 1
ATOM 531 C C . ASP A 1 72 ? -8.675 1.586 9.406 1.00 98.00 72 ASP A C 1
ATOM 533 O O . ASP A 1 72 ? -7.704 0.854 9.549 1.00 98.00 72 ASP A O 1
ATOM 537 N N . GLN A 1 73 ? -9.881 1.087 9.108 1.00 98.12 73 GLN A N 1
ATOM 538 C CA . GLN A 1 73 ? -10.115 -0.354 8.950 1.00 98.12 73 GLN A CA 1
ATOM 539 C C . GLN A 1 73 ? -9.372 -0.933 7.739 1.00 98.12 73 GLN A C 1
ATOM 541 O O . GLN A 1 73 ? -8.915 -2.074 7.779 1.00 98.12 73 GLN A O 1
ATOM 546 N N . ILE A 1 74 ? -9.234 -0.162 6.656 1.00 98.44 74 ILE A N 1
ATOM 547 C CA . ILE A 1 74 ? -8.417 -0.557 5.501 1.00 98.44 74 ILE A CA 1
ATOM 548 C C . ILE A 1 74 ? -6.939 -0.654 5.907 1.00 98.44 74 ILE A C 1
ATOM 550 O O . ILE A 1 74 ? -6.268 -1.604 5.501 1.00 98.44 74 ILE A O 1
ATOM 554 N N . LEU A 1 75 ? -6.439 0.278 6.726 1.00 98.50 75 LEU A N 1
ATOM 555 C CA . LEU A 1 75 ? -5.080 0.226 7.272 1.00 98.50 75 LEU A CA 1
ATOM 556 C C . LEU A 1 75 ? -4.881 -0.969 8.214 1.00 98.50 75 LEU A C 1
ATOM 558 O O . LEU A 1 75 ? -3.865 -1.651 8.105 1.00 98.50 75 LEU A O 1
ATOM 562 N N . ASP A 1 76 ? -5.853 -1.270 9.077 1.00 97.81 76 ASP A N 1
ATOM 563 C CA . ASP A 1 76 ? -5.813 -2.443 9.958 1.00 97.81 76 ASP A CA 1
ATOM 564 C C . ASP A 1 76 ? -5.682 -3.739 9.147 1.00 97.81 76 ASP A C 1
ATOM 566 O O . ASP A 1 76 ? -4.844 -4.590 9.447 1.00 97.81 76 ASP A O 1
ATOM 570 N N . ILE A 1 77 ? -6.479 -3.876 8.079 1.00 97.88 77 ILE A N 1
ATOM 571 C CA . ILE A 1 77 ? -6.389 -5.015 7.158 1.00 97.88 77 ILE A CA 1
ATOM 572 C C . ILE A 1 77 ? -5.018 -5.029 6.486 1.00 97.88 77 ILE A C 1
ATOM 574 O O . ILE A 1 77 ? -4.356 -6.062 6.492 1.00 97.88 77 ILE A O 1
ATOM 578 N N . PHE A 1 78 ? -4.564 -3.895 5.948 1.00 98.25 78 PHE A N 1
ATOM 579 C CA . PHE A 1 78 ? -3.266 -3.778 5.288 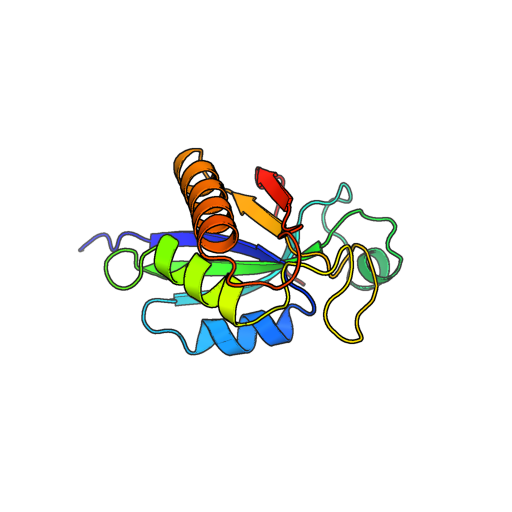1.00 98.25 78 PHE A CA 1
ATOM 580 C C . PHE A 1 78 ? -2.128 -4.274 6.182 1.00 98.25 78 PHE A C 1
ATOM 582 O O . PHE A 1 78 ? -1.387 -5.167 5.774 1.00 98.25 78 PHE A O 1
ATOM 589 N N . PHE A 1 79 ? -2.022 -3.778 7.415 1.00 97.56 79 PHE A N 1
ATOM 590 C CA . PHE A 1 79 ? -0.985 -4.203 8.355 1.00 97.56 79 PHE A CA 1
ATOM 591 C C . PHE A 1 79 ? -1.155 -5.640 8.861 1.00 97.56 79 PHE A C 1
ATOM 593 O O . PHE A 1 79 ? -0.205 -6.182 9.407 1.00 97.56 79 PHE A O 1
ATOM 600 N N . ALA A 1 80 ? -2.312 -6.280 8.681 1.00 95.62 80 ALA A N 1
ATOM 601 C CA . ALA A 1 80 ? -2.524 -7.674 9.070 1.00 95.62 80 ALA A CA 1
ATOM 602 C C . ALA A 1 80 ? -2.152 -8.693 7.976 1.00 95.62 80 ALA A C 1
ATOM 604 O O . ALA A 1 80 ? -1.935 -9.865 8.290 1.00 95.62 80 ALA A O 1
ATOM 605 N N . ILE A 1 81 ? -2.105 -8.285 6.702 1.00 94.56 81 ILE A N 1
ATOM 606 C CA . ILE A 1 81 ? -1.995 -9.213 5.556 1.00 94.56 81 ILE A CA 1
ATOM 607 C C . ILE A 1 81 ? -0.626 -9.240 4.872 1.00 94.56 81 ILE A C 1
ATOM 609 O O . ILE A 1 81 ? -0.437 -9.984 3.910 1.00 94.56 81 ILE A O 1
ATOM 613 N N . HIS A 1 82 ? 0.328 -8.450 5.353 1.00 95.00 82 HIS A N 1
ATOM 614 C CA . HIS A 1 82 ? 1.695 -8.403 4.840 1.00 95.00 82 HIS A CA 1
ATOM 615 C C . HIS A 1 82 ? 2.666 -8.137 6.003 1.00 95.00 82 HIS A C 1
ATOM 617 O O . HIS A 1 82 ? 2.237 -7.647 7.043 1.00 95.00 82 HIS A O 1
ATOM 623 N N . ASP A 1 83 ? 3.953 -8.471 5.860 1.00 95.88 83 ASP A N 1
ATOM 624 C CA . ASP A 1 83 ? 4.993 -8.069 6.820 1.00 95.88 83 ASP A CA 1
ATOM 625 C C . ASP A 1 83 ? 5.444 -6.624 6.516 1.00 95.88 83 ASP A C 1
ATOM 627 O O . ASP A 1 83 ? 6.029 -6.393 5.452 1.00 95.88 83 ASP A O 1
ATOM 631 N N . PRO A 1 84 ? 5.170 -5.639 7.395 1.00 96.06 84 PRO A N 1
ATOM 632 C CA . PRO A 1 84 ? 5.532 -4.240 7.200 1.00 96.06 84 PRO A CA 1
ATOM 633 C C . PRO A 1 84 ? 6.925 -3.908 7.760 1.00 96.06 84 PRO A C 1
ATOM 635 O O . PRO A 1 84 ? 7.309 -2.740 7.790 1.00 96.06 84 PRO A O 1
ATOM 638 N N . THR A 1 85 ? 7.676 -4.898 8.254 1.00 96.31 85 THR A N 1
ATOM 639 C CA . THR A 1 85 ? 8.992 -4.711 8.894 1.00 96.31 85 THR A CA 1
ATOM 640 C C . THR A 1 85 ? 10.163 -5.055 7.972 1.00 96.31 85 THR A C 1
ATOM 642 O O . THR A 1 85 ? 11.324 -4.767 8.280 1.00 96.31 85 THR A O 1
ATOM 645 N N . THR A 1 86 ? 9.882 -5.638 6.805 1.00 92.88 86 THR A N 1
ATOM 646 C CA . THR A 1 86 ? 10.890 -6.058 5.831 1.00 92.88 86 THR A CA 1
A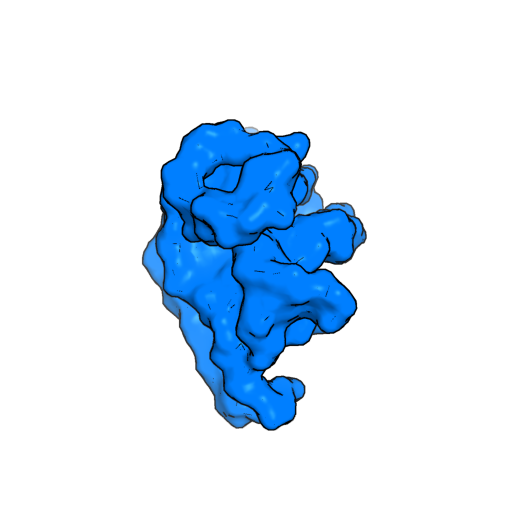TOM 647 C C . THR A 1 86 ? 11.119 -4.999 4.756 1.00 92.88 86 THR A C 1
ATOM 649 O O . THR A 1 86 ? 10.330 -4.823 3.830 1.00 92.88 86 THR A O 1
ATOM 652 N N . LEU A 1 87 ? 12.255 -4.302 4.842 1.00 94.31 87 LEU A N 1
ATOM 653 C CA . LEU A 1 87 ? 12.618 -3.272 3.866 1.00 94.31 87 LEU A CA 1
ATOM 654 C C . LEU A 1 87 ? 12.836 -3.884 2.473 1.00 94.31 87 LEU A C 1
ATOM 656 O O . LEU A 1 87 ? 13.671 -4.779 2.317 1.00 94.31 87 LEU A O 1
ATOM 660 N N . ASN A 1 88 ? 12.137 -3.351 1.461 1.00 93.44 88 ASN A N 1
ATOM 661 C CA . ASN A 1 88 ? 12.257 -3.747 0.048 1.00 93.44 88 ASN A CA 1
ATOM 662 C C . ASN A 1 88 ? 12.107 -5.263 -0.178 1.00 93.44 88 ASN A C 1
ATOM 664 O O . ASN A 1 88 ? 12.863 -5.881 -0.938 1.00 93.44 88 ASN A O 1
ATOM 668 N N . ARG A 1 89 ? 11.177 -5.883 0.553 1.00 92.94 89 ARG A N 1
ATOM 669 C CA . ARG A 1 89 ? 10.888 -7.311 0.468 1.00 92.94 89 ARG A CA 1
ATOM 670 C C . ARG A 1 89 ? 9.498 -7.608 1.009 1.00 92.94 89 ARG A C 1
ATOM 672 O O . ARG A 1 89 ? 9.127 -7.056 2.040 1.00 92.94 89 ARG A O 1
ATOM 679 N N . GLN A 1 90 ? 8.826 -8.578 0.399 1.00 93.44 90 GLN A N 1
ATOM 680 C CA . GLN A 1 90 ? 7.725 -9.293 1.027 1.00 93.44 90 GLN A CA 1
ATOM 681 C C . GLN A 1 90 ? 7.894 -10.801 0.836 1.00 93.44 90 GLN A C 1
ATOM 683 O O . GLN A 1 90 ? 7.929 -11.290 -0.289 1.00 93.44 90 GLN A O 1
ATOM 688 N N . GLY A 1 91 ? 8.011 -11.558 1.928 1.00 91.62 91 GLY A N 1
ATOM 689 C CA . GLY A 1 91 ? 8.280 -12.996 1.850 1.00 91.62 91 GLY A CA 1
ATOM 690 C C . GLY A 1 91 ? 9.512 -13.321 0.988 1.00 91.62 91 GLY A C 1
ATOM 691 O O . GLY A 1 91 ? 10.636 -12.945 1.331 1.00 91.62 91 GLY A O 1
ATOM 692 N N . TYR A 1 92 ? 9.300 -14.033 -0.123 1.00 90.38 92 TYR A N 1
ATOM 693 C CA . TYR A 1 92 ? 10.352 -14.397 -1.084 1.00 90.38 92 TYR A CA 1
ATOM 694 C C . TYR A 1 92 ? 10.557 -13.369 -2.208 1.00 90.38 92 TYR A C 1
ATOM 696 O O . TYR A 1 92 ? 11.547 -13.472 -2.934 1.00 90.38 92 TYR A O 1
ATOM 704 N N . ASP A 1 93 ? 9.677 -12.376 -2.326 1.00 89.38 93 ASP A N 1
ATOM 705 C CA . ASP A 1 93 ? 9.758 -11.325 -3.334 1.00 89.38 93 ASP A CA 1
ATOM 706 C C . ASP A 1 93 ? 10.681 -10.212 -2.828 1.00 89.38 93 ASP A C 1
ATOM 708 O O . ASP A 1 93 ? 10.406 -9.557 -1.821 1.00 89.38 93 ASP A O 1
ATOM 712 N N . VAL A 1 94 ? 11.830 -10.033 -3.487 1.00 91.69 94 VAL A N 1
ATOM 713 C CA . VAL A 1 94 ? 12.894 -9.109 -3.060 1.00 91.69 94 VAL A CA 1
ATOM 714 C C . VAL A 1 94 ? 13.097 -8.032 -4.116 1.00 91.69 94 VAL A C 1
ATOM 716 O O . VAL A 1 94 ? 13.419 -8.346 -5.259 1.00 91.69 94 VAL A O 1
ATOM 719 N N . GLY A 1 95 ? 12.957 -6.769 -3.720 1.00 92.75 95 GLY A N 1
ATOM 720 C CA . GLY A 1 95 ? 13.025 -5.624 -4.622 1.00 92.75 95 GLY A CA 1
ATOM 721 C C . GLY A 1 95 ? 12.383 -4.388 -4.003 1.00 92.75 95 GLY A C 1
ATOM 722 O O . GLY A 1 95 ? 11.496 -4.492 -3.155 1.00 92.75 95 GLY A O 1
ATOM 723 N N . ALA A 1 96 ? 12.820 -3.205 -4.432 1.00 93.00 96 ALA A N 1
ATOM 724 C CA . ALA A 1 96 ? 12.170 -1.957 -4.039 1.00 93.00 96 ALA A CA 1
ATOM 725 C C . ALA A 1 96 ? 10.731 -1.892 -4.576 1.00 93.00 96 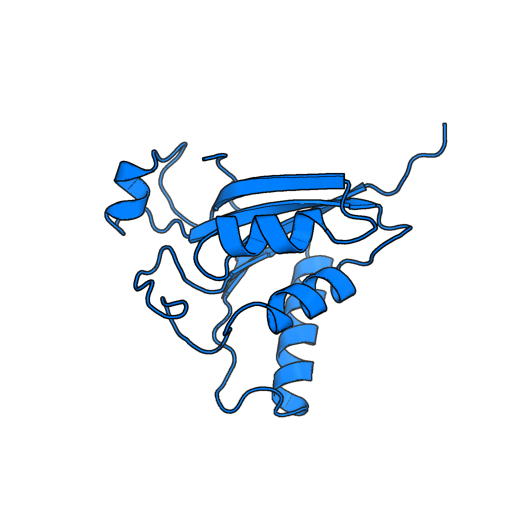ALA A C 1
ATOM 727 O O . ALA A 1 96 ? 9.884 -1.224 -3.979 1.00 93.00 96 ALA A O 1
ATOM 728 N N . SER A 1 97 ? 10.440 -2.629 -5.653 1.00 94.12 97 SER A N 1
ATOM 729 C CA . SER A 1 97 ? 9.085 -2.830 -6.166 1.00 94.12 97 SER A CA 1
ATOM 730 C C . SER A 1 97 ? 8.140 -3.531 -5.180 1.00 94.12 97 SER A C 1
ATOM 732 O O . SER A 1 97 ? 6.946 -3.263 -5.203 1.00 94.12 97 SER A O 1
ATOM 734 N N . TYR A 1 98 ? 8.654 -4.334 -4.244 1.00 95.69 98 TYR A N 1
ATOM 735 C CA . TYR A 1 98 ? 7.852 -5.076 -3.261 1.00 95.69 98 TYR A CA 1
ATOM 736 C C . TYR A 1 98 ? 7.835 -4.438 -1.867 1.00 95.69 98 TYR A C 1
ATOM 738 O O . TYR A 1 98 ? 7.476 -5.089 -0.885 1.00 95.69 98 TYR A O 1
ATOM 746 N N . ARG A 1 99 ? 8.276 -3.182 -1.745 1.00 97.69 99 ARG A N 1
ATOM 747 C CA . ARG A 1 99 ? 8.321 -2.482 -0.456 1.00 97.69 99 ARG A CA 1
ATOM 748 C C . ARG A 1 99 ? 6.923 -2.234 0.116 1.00 97.69 99 ARG A C 1
ATOM 750 O O . ARG A 1 99 ? 5.954 -2.072 -0.623 1.00 97.69 99 ARG A O 1
ATOM 757 N N . SER A 1 100 ? 6.853 -2.131 1.441 1.00 98.12 100 SER A N 1
ATOM 758 C CA . SER A 1 100 ? 5.664 -1.631 2.132 1.00 98.12 100 SER A CA 1
ATOM 759 C C . SER A 1 100 ? 5.582 -0.106 1.999 1.00 98.12 100 SER A C 1
ATOM 761 O O . SER A 1 100 ? 6.519 0.598 2.382 1.00 98.12 100 SER A O 1
ATOM 763 N N . ALA A 1 101 ? 4.483 0.413 1.451 1.00 98.44 101 ALA A N 1
ATOM 764 C CA . ALA A 1 101 ? 4.239 1.845 1.322 1.00 98.44 101 ALA A CA 1
ATOM 765 C C . ALA A 1 101 ? 2.741 2.193 1.327 1.00 98.44 101 ALA A C 1
ATOM 767 O O . ALA A 1 101 ? 1.898 1.463 0.810 1.00 98.44 101 ALA A O 1
ATOM 768 N N . ILE A 1 102 ? 2.423 3.365 1.866 1.00 98.69 102 ILE A N 1
ATOM 769 C CA . ILE A 1 102 ? 1.110 4.002 1.850 1.00 98.69 102 ILE A CA 1
ATOM 770 C C . ILE A 1 102 ? 1.247 5.306 1.065 1.00 98.69 102 ILE A C 1
ATOM 772 O O . ILE A 1 102 ? 1.982 6.217 1.462 1.00 98.69 102 ILE A O 1
ATOM 776 N N . PHE A 1 103 ? 0.521 5.400 -0.047 1.00 98.50 103 PHE A N 1
ATOM 777 C CA . PHE A 1 103 ? 0.490 6.593 -0.887 1.00 98.50 103 PHE A CA 1
ATOM 778 C C . PHE A 1 103 ? -0.770 7.403 -0.571 1.00 98.50 103 PHE A C 1
ATOM 780 O O . PHE A 1 103 ? -1.851 7.119 -1.092 1.00 98.50 103 PHE A O 1
ATOM 787 N N . PHE A 1 104 ? -0.646 8.391 0.317 1.00 98.31 104 PHE A N 1
ATOM 788 C CA . PHE A 1 104 ? -1.795 9.145 0.817 1.00 98.31 104 PHE A CA 1
ATOM 789 C C . PHE A 1 104 ? -2.358 10.106 -0.238 1.00 98.31 104 PHE A C 1
ATOM 791 O O . PHE A 1 104 ? -1.619 10.761 -0.980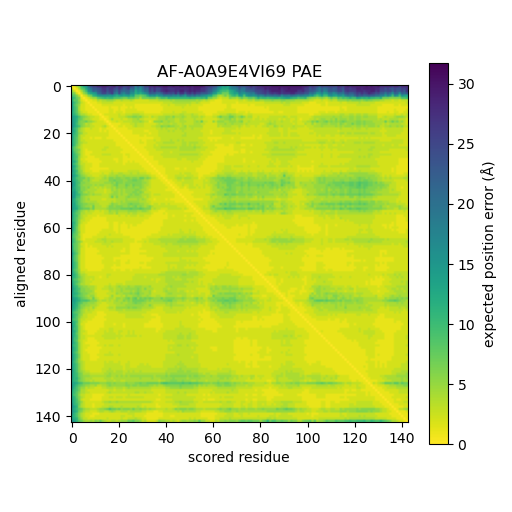 1.00 98.31 104 PHE A O 1
ATOM 798 N N . HIS A 1 105 ? -3.687 10.226 -0.255 1.00 97.69 105 HIS A N 1
ATOM 799 C CA . HIS A 1 105 ? -4.445 11.122 -1.135 1.00 97.69 105 HIS A CA 1
ATOM 800 C C . HIS A 1 105 ? -4.761 12.467 -0.469 1.00 97.69 105 HIS A C 1
ATOM 802 O O . HIS A 1 105 ? -5.088 13.435 -1.154 1.00 97.69 105 HIS A O 1
ATOM 808 N N . SER A 1 106 ? -4.661 12.545 0.862 1.00 97.69 106 SER A N 1
ATOM 809 C CA . SER A 1 106 ? -4.934 13.758 1.636 1.00 97.69 106 SER A CA 1
ATOM 810 C C . SER A 1 106 ? -4.109 13.826 2.934 1.00 97.69 106 SER A C 1
ATOM 812 O O . SER A 1 106 ? -3.570 12.804 3.378 1.00 97.69 106 SER A O 1
ATOM 814 N N . PRO A 1 107 ? -4.004 15.007 3.575 1.00 98.00 107 PRO A N 1
ATOM 815 C CA . PRO A 1 107 ? -3.365 15.145 4.885 1.00 98.00 107 PRO A CA 1
ATOM 816 C C . PRO A 1 107 ? -4.007 14.281 5.980 1.00 98.00 107 PRO A C 1
ATOM 818 O O . PRO A 1 107 ? -3.306 13.801 6.866 1.00 98.00 107 PRO A O 1
ATOM 821 N N . GLU A 1 108 ? -5.318 14.049 5.913 1.00 97.44 108 GLU A N 1
ATOM 822 C CA . GLU A 1 108 ? -6.045 13.203 6.863 1.00 97.44 108 GLU A CA 1
ATOM 823 C C . GLU A 1 108 ? -5.621 11.738 6.727 1.00 97.44 108 GLU A C 1
ATOM 825 O O . GLU A 1 108 ? -5.351 11.087 7.732 1.00 97.44 108 GLU A O 1
ATOM 830 N N . GLN A 1 109 ? -5.475 11.236 5.494 1.00 98.38 109 GLN A N 1
ATOM 831 C CA . GLN A 1 109 ? -4.952 9.887 5.259 1.00 98.38 109 GLN A CA 1
ATOM 832 C C . GLN A 1 109 ? -3.502 9.735 5.703 1.00 98.38 109 GLN A C 1
ATOM 834 O O . GLN A 1 109 ? -3.134 8.687 6.232 1.00 98.38 109 GLN A O 1
ATOM 839 N N . LYS A 1 110 ? -2.680 10.773 5.502 1.00 98.56 110 LYS A N 1
ATOM 840 C CA . LYS A 1 110 ? -1.308 10.792 6.011 1.00 98.56 110 LYS A CA 1
ATOM 841 C C . LYS A 1 110 ? -1.304 10.627 7.532 1.00 98.56 110 LYS A C 1
ATOM 843 O O . LYS A 1 110 ? -0.624 9.744 8.043 1.00 98.56 110 LYS A O 1
ATOM 848 N N . LEU A 1 111 ? -2.082 11.452 8.234 1.00 98.50 111 LEU A N 1
ATOM 849 C CA . LEU A 1 111 ? -2.156 11.422 9.692 1.00 98.50 111 LEU A CA 1
ATOM 850 C C . LEU A 1 111 ? -2.696 10.079 10.206 1.00 98.50 111 LEU A C 1
ATOM 852 O O . LEU A 1 111 ? -2.159 9.537 11.165 1.00 98.50 111 LEU A O 1
ATOM 856 N N . ALA A 1 112 ? -3.723 9.524 9.559 1.00 98.44 112 ALA A N 1
ATOM 857 C CA . ALA A 1 112 ? -4.257 8.205 9.892 1.00 98.44 112 ALA A CA 1
ATOM 858 C C . ALA A 1 112 ? -3.201 7.097 9.735 1.00 98.44 112 ALA A C 1
ATOM 860 O O . ALA A 1 112 ? -3.028 6.283 10.638 1.00 98.44 112 ALA A O 1
ATOM 861 N N . ALA A 1 113 ? -2.435 7.112 8.639 1.00 98.56 113 ALA A N 1
ATOM 862 C CA . ALA A 1 113 ? -1.349 6.161 8.410 1.00 98.56 113 ALA A CA 1
ATOM 863 C C . ALA A 1 113 ? -0.238 6.274 9.467 1.00 98.56 113 ALA A C 1
ATOM 865 O O . ALA A 1 113 ? 0.178 5.266 10.034 1.00 98.56 113 ALA A O 1
ATOM 866 N N . GLU A 1 114 ? 0.212 7.494 9.771 1.00 98.50 114 GLU A N 1
ATOM 867 C CA . GLU A 1 114 ? 1.231 7.745 10.800 1.00 98.50 114 GLU A CA 1
ATOM 868 C C . GLU A 1 114 ? 0.751 7.299 12.193 1.00 98.50 114 GLU A C 1
ATOM 870 O O . GLU A 1 114 ? 1.506 6.669 12.934 1.00 98.50 114 GLU A O 1
ATOM 875 N N . ASN A 1 115 ? -0.517 7.557 12.530 1.00 98.44 115 ASN A N 1
ATOM 876 C CA . ASN A 1 115 ? -1.115 7.123 13.792 1.00 98.44 115 ASN A CA 1
ATOM 877 C C . ASN A 1 115 ? -1.249 5.598 13.883 1.00 98.44 115 ASN A C 1
ATOM 879 O O . ASN A 1 115 ? -0.978 5.037 14.942 1.00 98.44 115 ASN A O 1
ATOM 883 N N . ALA A 1 116 ? -1.641 4.925 12.796 1.00 98.31 116 ALA A N 1
ATOM 884 C CA . ALA A 1 116 ? -1.735 3.467 12.756 1.00 98.31 116 ALA A CA 1
ATOM 885 C C . ALA A 1 116 ? -0.365 2.815 13.000 1.00 98.31 116 ALA A C 1
ATOM 887 O O . ALA A 1 116 ? -0.249 1.917 13.834 1.00 98.31 116 ALA A O 1
ATOM 888 N N . ILE A 1 117 ? 0.691 3.322 12.350 1.00 98.19 117 ILE A N 1
ATOM 889 C CA . ILE A 1 117 ? 2.071 2.863 12.573 1.00 98.19 117 ILE A CA 1
ATOM 890 C C . ILE A 1 117 ? 2.477 3.074 14.037 1.00 98.19 117 ILE A C 1
ATOM 892 O O . ILE A 1 117 ? 2.920 2.132 14.692 1.00 98.19 117 ILE A O 1
ATOM 896 N N . ALA A 1 118 ? 2.266 4.280 14.575 1.00 97.75 118 ALA A N 1
ATOM 897 C CA . ALA A 1 118 ? 2.619 4.598 15.957 1.00 97.75 118 ALA A CA 1
ATOM 898 C C . ALA A 1 118 ? 1.884 3.706 16.973 1.00 97.75 118 ALA A C 1
ATOM 900 O O . ALA A 1 118 ? 2.496 3.234 17.932 1.00 97.75 118 ALA A O 1
ATOM 901 N N . ALA A 1 119 ? 0.595 3.434 16.750 1.00 97.19 119 ALA A N 1
ATOM 902 C CA . ALA A 1 119 ? -0.199 2.557 17.604 1.00 97.19 119 ALA A CA 1
ATOM 903 C C . ALA A 1 119 ? 0.304 1.104 17.568 1.00 97.19 119 ALA A C 1
ATOM 905 O O . ALA A 1 119 ? 0.390 0.453 18.611 1.00 97.19 119 ALA A O 1
ATOM 906 N N . LEU A 1 120 ? 0.676 0.594 16.388 1.00 97.25 120 LEU A N 1
ATOM 907 C CA . LEU A 1 120 ? 1.225 -0.756 16.236 1.00 97.25 120 LEU A CA 1
ATOM 908 C C . LEU A 1 120 ? 2.603 -0.903 16.893 1.00 97.25 120 LEU A C 1
ATOM 910 O O . LEU A 1 120 ? 2.858 -1.936 17.527 1.00 97.25 120 LEU A O 1
ATOM 914 N N . ASP A 1 121 ? 3.454 0.119 16.775 1.00 95.06 121 ASP A N 1
ATOM 915 C CA . ASP A 1 121 ? 4.764 0.185 17.427 1.00 95.06 121 ASP A CA 1
ATOM 916 C C . ASP A 1 121 ? 4.627 0.255 18.958 1.00 95.06 121 ASP A C 1
ATOM 918 O O . ASP A 1 121 ? 5.304 -0.487 19.676 1.00 95.06 121 ASP A O 1
ATOM 922 N N . GLU A 1 122 ? 3.718 1.089 19.480 1.00 96.44 122 GLU A N 1
ATOM 923 C CA . GLU A 1 122 ? 3.430 1.181 20.920 1.00 96.44 122 GLU A CA 1
ATOM 924 C C . GLU A 1 122 ? 2.915 -0.155 21.472 1.00 96.44 122 GLU A C 1
ATOM 926 O O . GLU A 1 122 ? 3.377 -0.629 22.517 1.00 96.44 122 GLU A O 1
ATOM 931 N N . ALA A 1 123 ? 2.012 -0.803 20.733 1.00 96.06 123 ALA A N 1
ATOM 932 C CA . ALA A 1 123 ? 1.478 -2.116 21.070 1.00 96.06 123 ALA A CA 1
ATOM 933 C C . ALA A 1 123 ? 2.506 -3.252 20.925 1.00 96.06 123 ALA A C 1
ATOM 935 O O . ALA A 1 123 ? 2.242 -4.366 21.384 1.00 96.06 123 ALA A O 1
ATOM 936 N N . LYS A 1 124 ? 3.674 -2.995 20.312 1.00 95.00 124 LYS A N 1
ATOM 937 C CA . LYS A 1 124 ? 4.689 -4.008 19.966 1.00 95.00 124 LYS A CA 1
ATOM 938 C C . LYS A 1 124 ? 4.085 -5.185 19.201 1.00 95.00 124 LYS A C 1
ATOM 940 O O . LYS A 1 124 ? 4.423 -6.343 19.452 1.00 95.00 124 LYS A O 1
ATOM 945 N N . THR A 1 125 ? 3.171 -4.876 18.282 1.00 95.06 125 THR A N 1
ATOM 946 C CA . THR A 1 125 ? 2.476 -5.884 17.466 1.00 95.06 125 THR A CA 1
ATOM 947 C C . THR A 1 125 ? 3.471 -6.667 16.609 1.00 95.06 125 THR A C 1
ATOM 949 O O . THR A 1 125 ? 3.333 -7.875 16.432 1.00 95.06 125 THR A O 1
ATOM 952 N N . TRP A 1 126 ? 4.516 -5.983 16.141 1.00 93.69 126 TRP A N 1
ATOM 953 C CA . TRP A 1 126 ? 5.610 -6.558 15.375 1.00 93.69 126 TRP A CA 1
ATOM 954 C C . TRP A 1 126 ? 6.885 -6.669 16.215 1.00 93.69 126 TRP A C 1
ATOM 956 O O . TRP A 1 126 ? 7.185 -5.821 17.055 1.00 93.69 126 TRP A O 1
ATOM 966 N N . SER A 1 127 ? 7.679 -7.716 15.971 1.00 91.38 127 SER A N 1
ATOM 967 C CA . SER A 1 127 ? 8.971 -7.926 16.645 1.00 91.38 127 SER A CA 1
ATOM 968 C C . SER A 1 127 ? 10.069 -6.964 16.184 1.00 91.38 127 SER A C 1
ATOM 970 O O . SER A 1 127 ? 11.170 -6.959 16.733 1.00 91.38 127 SER A O 1
ATOM 972 N N . SER A 1 128 ? 9.815 -6.206 15.124 1.00 94.12 128 SER A N 1
ATOM 973 C CA . SER A 1 128 ? 10.737 -5.260 14.505 1.00 94.12 128 SER A CA 1
ATOM 974 C C . SER A 1 128 ? 9.977 -3.995 14.132 1.00 94.12 128 SER A C 1
ATOM 976 O O . SER A 1 128 ? 8.756 -4.030 14.005 1.00 94.12 128 SER A O 1
ATOM 978 N N . ALA A 1 129 ? 10.699 -2.882 14.009 1.00 94.00 129 ALA A N 1
ATOM 979 C CA . ALA A 1 129 ? 10.093 -1.601 13.667 1.00 94.00 129 ALA A CA 1
ATOM 980 C C . ALA A 1 129 ? 9.431 -1.668 12.287 1.00 94.00 129 ALA A C 1
ATOM 982 O O . ALA A 1 129 ? 9.985 -2.264 11.357 1.00 94.00 129 ALA A O 1
ATOM 983 N N . ILE A 1 130 ? 8.271 -1.031 12.162 1.00 97.19 130 ILE A N 1
ATOM 984 C CA . ILE A 1 130 ? 7.590 -0.874 10.881 1.00 97.19 130 ILE A CA 1
ATOM 985 C C . ILE A 1 130 ? 8.436 0.027 9.969 1.00 97.19 130 ILE A C 1
ATOM 987 O O . ILE A 1 130 ? 8.876 1.104 10.368 1.00 97.19 130 ILE A O 1
ATOM 991 N N . VAL A 1 131 ? 8.673 -0.423 8.734 1.00 97.69 131 VAL A N 1
ATOM 992 C CA . VAL A 1 131 ? 9.444 0.304 7.706 1.00 97.69 131 VAL A CA 1
ATOM 993 C C . VAL A 1 131 ? 8.564 0.837 6.574 1.00 97.69 131 VAL A C 1
ATOM 995 O O . VAL A 1 131 ? 9.086 1.300 5.561 1.00 97.69 131 VAL A O 1
ATOM 998 N N . THR A 1 132 ? 7.239 0.763 6.729 1.00 98.31 132 THR A N 1
ATOM 999 C CA . THR A 1 132 ? 6.260 1.264 5.760 1.00 98.31 132 THR A CA 1
ATOM 1000 C C . THR A 1 132 ? 6.493 2.739 5.448 1.00 98.31 132 THR A C 1
ATOM 1002 O O . THR A 1 132 ? 6.447 3.596 6.330 1.00 98.31 132 THR A O 1
ATOM 1005 N N . GLU A 1 133 ? 6.705 3.049 4.172 1.00 98.06 133 GLU A N 1
ATOM 1006 C CA . GLU A 1 133 ? 6.845 4.428 3.708 1.00 98.06 133 GLU A CA 1
ATOM 1007 C C . GLU A 1 133 ? 5.480 5.127 3.688 1.00 98.06 133 GLU A C 1
ATOM 1009 O O . GLU A 1 133 ? 4.522 4.590 3.144 1.00 98.06 133 GLU A O 1
ATOM 1014 N N . VAL A 1 134 ? 5.380 6.351 4.213 1.00 98.38 134 VAL A N 1
ATOM 1015 C CA . VAL A 1 134 ? 4.161 7.174 4.110 1.00 98.38 134 VAL A CA 1
ATOM 1016 C C . VAL A 1 134 ? 4.469 8.395 3.255 1.00 98.38 134 VAL A C 1
ATOM 1018 O O . VAL A 1 134 ? 5.139 9.331 3.693 1.00 98.38 134 VAL A O 1
ATOM 1021 N N . THR A 1 135 ? 4.006 8.387 2.005 1.00 97.38 135 THR A N 1
ATOM 1022 C CA . THR A 1 135 ? 4.352 9.419 1.014 1.00 97.38 135 THR A CA 1
ATOM 1023 C C . THR A 1 135 ? 3.122 9.884 0.244 1.00 97.38 135 THR A C 1
ATOM 1025 O O . THR A 1 135 ? 2.108 9.193 0.200 1.00 97.38 135 THR A O 1
ATOM 1028 N N . SER A 1 136 ? 3.170 11.081 -0.339 1.00 97.69 136 SER A N 1
ATOM 1029 C CA . SER A 1 136 ? 2.051 11.586 -1.140 1.00 97.69 136 SER A CA 1
ATOM 1030 C C . SER A 1 136 ? 1.915 10.789 -2.431 1.00 97.69 136 SER A C 1
ATOM 1032 O O . SER A 1 136 ? 2.920 10.541 -3.101 1.00 97.69 136 SER A O 1
ATOM 1034 N N . LEU A 1 137 ? 0.686 10.484 -2.843 1.00 97.31 137 LEU A N 1
ATOM 1035 C CA . LEU A 1 137 ? 0.443 9.894 -4.154 1.00 97.31 137 LEU A CA 1
ATOM 1036 C C . LEU A 1 137 ? 0.874 10.857 -5.275 1.00 97.31 137 LEU A C 1
ATOM 10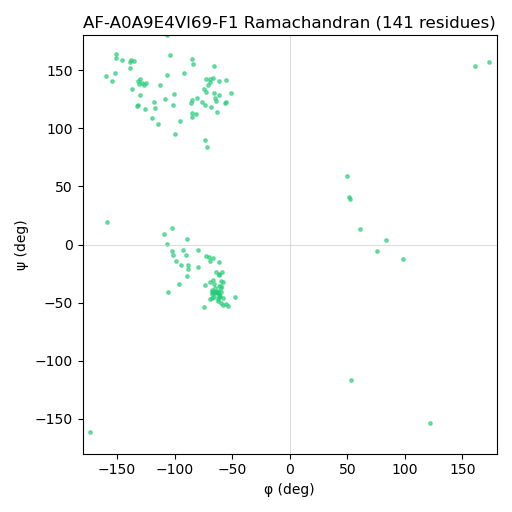38 O O . LEU A 1 137 ? 0.273 11.913 -5.465 1.00 97.31 137 LEU A O 1
ATOM 1042 N N . SER A 1 138 ? 1.900 10.476 -6.038 1.00 91.44 138 SER A N 1
ATOM 1043 C CA . SER A 1 138 ? 2.369 11.219 -7.218 1.00 91.44 138 SER A CA 1
ATOM 1044 C C . SER A 1 138 ? 1.667 10.788 -8.512 1.00 91.44 138 SER A C 1
ATOM 1046 O O . SER A 1 138 ? 1.531 11.582 -9.441 1.00 91.44 138 SER A O 1
ATOM 1048 N N . GLY A 1 139 ? 1.198 9.542 -8.574 1.00 94.50 139 GLY A N 1
ATOM 1049 C CA . GLY A 1 139 ? 0.468 8.971 -9.700 1.00 94.50 139 GLY A CA 1
ATOM 1050 C C . GLY A 1 139 ? 0.224 7.478 -9.498 1.00 94.50 139 GLY A C 1
ATOM 1051 O O . GLY A 1 139 ? 0.945 6.829 -8.747 1.00 94.50 139 GLY A O 1
ATOM 1052 N N . PHE A 1 140 ? -0.792 6.942 -10.172 1.00 97.50 140 PHE A N 1
ATOM 1053 C CA . PHE A 1 140 ? -1.113 5.517 -10.163 1.00 97.50 140 PHE A CA 1
ATOM 1054 C C . PHE A 1 140 ? -1.281 5.023 -11.601 1.00 97.50 140 PHE A C 1
ATOM 1056 O 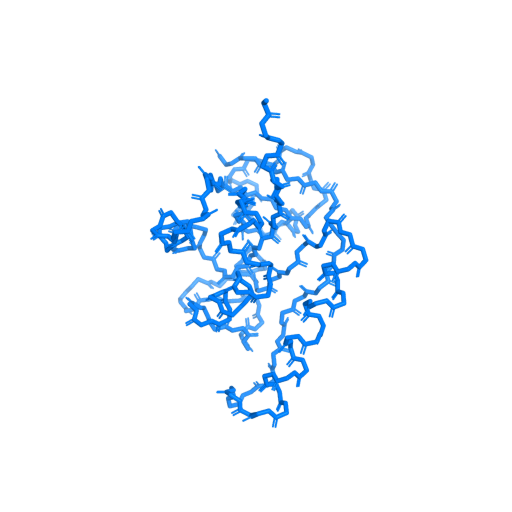O . PHE A 1 140 ? -2.025 5.622 -12.381 1.00 97.50 140 PHE A O 1
ATOM 1063 N N . TYR A 1 141 ? -0.588 3.940 -11.944 1.00 97.25 141 TYR A N 1
ATOM 1064 C CA . TYR A 1 141 ? -0.580 3.365 -13.287 1.00 97.25 141 TYR A CA 1
ATOM 1065 C C . TYR A 1 141 ? -1.103 1.927 -13.235 1.00 97.25 141 TYR A C 1
ATOM 1067 O O . TYR A 1 141 ? -0.398 1.074 -12.702 1.00 97.25 141 TYR A O 1
ATOM 1075 N N . PRO A 1 142 ? -2.310 1.639 -13.758 1.00 96.62 142 PRO A N 1
ATOM 1076 C CA . PRO A 1 142 ? -2.827 0.273 -13.834 1.00 96.62 142 PRO A CA 1
ATOM 1077 C C . PRO A 1 142 ? -1.866 -0.667 -14.575 1.00 96.62 142 PRO A C 1
ATOM 1079 O O . PRO A 1 142 ? -1.237 -0.247 -15.552 1.00 96.62 142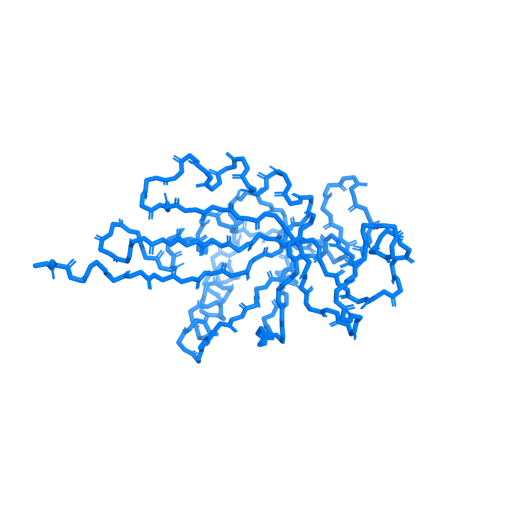 PRO A O 1
ATOM 1082 N N . ALA A 1 143 ? -1.756 -1.904 -14.087 1.00 89.94 143 ALA A N 1
ATOM 1083 C CA . ALA A 1 143 ? -0.843 -2.925 -14.605 1.00 89.94 143 ALA A CA 1
ATOM 1084 C C . ALA A 1 143 ? -1.320 -3.609 -15.893 1.00 89.94 143 ALA A C 1
ATOM 1086 O O . ALA A 1 143 ? -2.549 -3.697 -16.119 1.00 89.94 143 ALA A O 1
#

pLDDT: mean 94.15, std 8.38, range [43.28, 98.69]

Mean predicted aligned error: 3.54 Å

Solvent-accessible surface area (backbone atoms only — not comparable to full-atom values): 7832 Å² total; per-residue (Å²): 132,83,79,72,51,73,42,73,48,35,42,23,50,10,69,31,67,65,54,44,66,53,51,69,71,38,79,37,50,76,44,68,42,53,22,36,31,76,39,79,56,80,80,66,50,70,74,49,44,75,63,63,75,32,58,28,21,29,16,32,42,36,33,28,33,51,86,68,37,50,72,68,58,53,48,54,50,52,67,70,75,37,64,45,50,42,76,35,21,27,95,88,46,76,36,64,28,16,19,30,32,38,36,28,87,44,75,65,51,44,51,49,51,53,49,53,53,51,51,39,60,73,67,52,75,54,100,52,68,75,56,53,41,81,44,73,59,82,55,79,37,75,110

Secondary structure (DSSP, 8-state):
-----EEEEEEEES-HHHHHHHHTTSTTEEEEEEEEESSS-SS--HHHHTTT-S-PEEEEEEEEETTT--HHHHHHHHHHHS-SSSTTEETTEESGGG-EEEEESSHHHHHHHHHHHHHHHHTT-SSS----EEEE---EEE-